Protein AF-A0A1E7G244-F1 (afdb_monomer_lite)

Organism: NCBI:txid1449093

Sequence (38 aa):
MKPDTDRMAKYNQLLRIEDQLAEVAQYKGLKAFYNLKK

Radius of gyration: 14.23 Å; chains: 1; bounding box: 36×10×35 Å

pLDDT: mean 87.4, std 11.84, range [50.16, 96.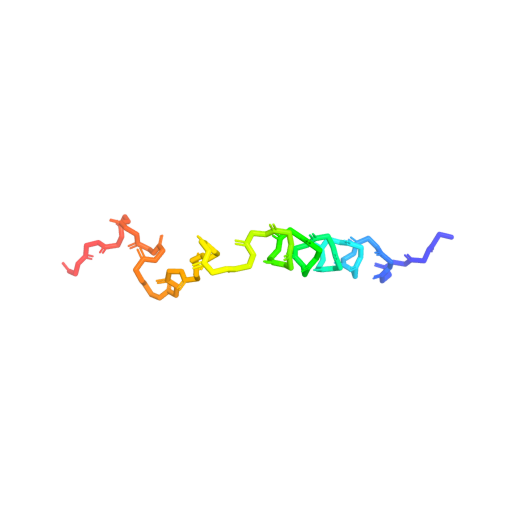56]

InterPro domains:
  IPR020810 Enolase, C-terminal TIM barrel domain [PF00113] (5-34)
  IPR036849 Enolase-like, C-terminal domain superfamily [G3DSA:3.20.20.120] (3-38)
  IPR036849 Enolase-like, C-terminal domain superfamily [SSF51604] (5-35)

Foldseek 3Di:
DDPVVVVVVVVVVVVVVCVVCPPVDDDCVVPVPVVDDD

Secondary structure (DSSP, 8-state):
--TTHHHHHHHHHHHHHHHHHGGG----GGGG-TT---

Structure (mmCIF, N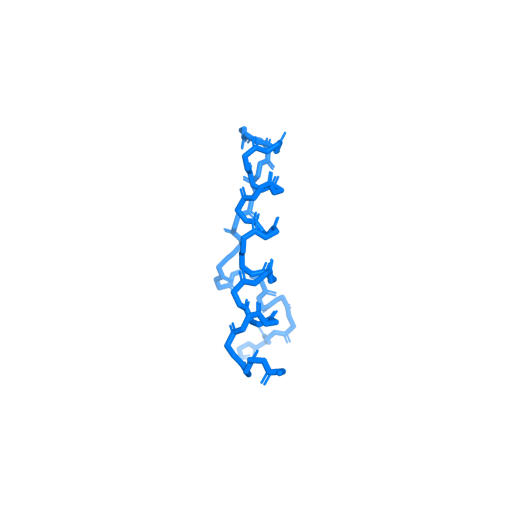/CA/C/O backbone):
data_AF-A0A1E7G244-F1
#
_entry.id   AF-A0A1E7G244-F1
#
loop_
_atom_site.group_PDB
_atom_site.id
_atom_site.type_symbol
_atom_site.label_atom_id
_atom_site.label_alt_id
_atom_site.label_comp_id
_atom_site.label_asym_id
_atom_site.label_entity_id
_atom_site.label_seq_id
_atom_site.pdbx_PDB_ins_code
_atom_site.Cartn_x
_atom_site.Cartn_y
_atom_site.Cartn_z
_atom_site.occupancy
_atom_site.B_iso_or_equiv
_atom_site.auth_seq_id
_atom_site.auth_comp_id
_atom_site.auth_asym_id
_atom_site.auth_atom_id
_atom_site.pdbx_PDB_model_num
ATOM 1 N N . MET A 1 1 ? 23.999 -9.143 -13.661 1.00 50.16 1 MET A N 1
ATOM 2 C CA . MET A 1 1 ? 23.048 -9.395 -12.558 1.00 50.16 1 MET A CA 1
ATOM 3 C C . MET A 1 1 ? 22.844 -8.075 -11.829 1.00 50.16 1 MET A C 1
ATOM 5 O O . MET A 1 1 ? 23.795 -7.586 -11.234 1.00 50.16 1 MET A O 1
ATOM 9 N N . LYS A 1 2 ? 21.703 -7.402 -12.042 1.00 59.59 2 LYS A N 1
ATOM 10 C CA . LYS A 1 2 ? 21.464 -6.028 -11.568 1.00 59.59 2 LYS A CA 1
ATOM 11 C C . LYS A 1 2 ? 20.659 -6.072 -10.256 1.00 59.59 2 LYS A C 1
ATOM 13 O O . LYS A 1 2 ? 19.516 -6.518 -10.298 1.00 59.59 2 LYS A O 1
ATOM 18 N N . PRO A 1 3 ? 21.230 -5.630 -9.124 1.00 58.47 3 PRO A N 1
ATOM 19 C CA . PRO A 1 3 ? 20.653 -5.823 -7.788 1.00 58.47 3 PRO A CA 1
ATOM 20 C C . PRO A 1 3 ? 19.353 -5.038 -7.528 1.00 58.47 3 PRO A C 1
ATOM 22 O O . PRO A 1 3 ? 18.648 -5.330 -6.566 1.00 58.47 3 PRO A O 1
ATOM 25 N N . ASP A 1 4 ? 18.982 -4.102 -8.404 1.00 65.12 4 ASP A N 1
ATOM 26 C CA . ASP A 1 4 ? 17.781 -3.275 -8.231 1.00 65.12 4 ASP A CA 1
ATOM 27 C C . ASP A 1 4 ? 16.542 -3.815 -8.961 1.00 65.12 4 ASP A C 1
ATOM 29 O O . ASP A 1 4 ? 15.414 -3.424 -8.653 1.00 65.12 4 ASP A O 1
ATOM 33 N N . THR A 1 5 ? 16.713 -4.740 -9.911 1.00 74.06 5 THR A N 1
ATOM 34 C CA . THR A 1 5 ? 15.601 -5.225 -10.742 1.00 74.06 5 THR A CA 1
ATOM 35 C C . THR A 1 5 ? 14.630 -6.093 -9.948 1.00 74.06 5 THR A C 1
ATOM 37 O O . THR A 1 5 ? 13.423 -5.942 -10.110 1.00 74.06 5 THR A O 1
ATOM 40 N N . ASP A 1 6 ? 15.120 -6.935 -9.038 1.00 79.19 6 ASP A N 1
ATOM 41 C CA . ASP A 1 6 ? 14.268 -7.881 -8.305 1.00 79.19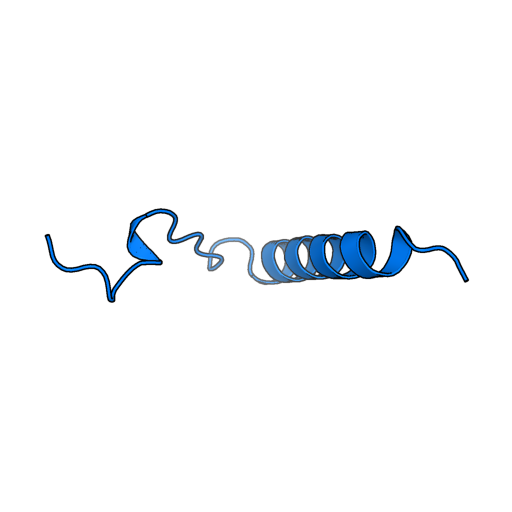 6 ASP A CA 1
ATOM 42 C C . ASP A 1 6 ? 13.284 -7.177 -7.366 1.00 79.19 6 ASP A C 1
ATOM 44 O O . ASP A 1 6 ? 12.140 -7.606 -7.199 1.00 79.19 6 ASP A O 1
ATOM 48 N N . ARG A 1 7 ? 13.701 -6.056 -6.769 1.00 88.31 7 ARG A N 1
ATOM 49 C CA . ARG A 1 7 ? 12.826 -5.237 -5.926 1.00 88.31 7 ARG A CA 1
ATOM 50 C C . ARG A 1 7 ? 11.797 -4.490 -6.772 1.00 88.31 7 ARG A C 1
ATOM 52 O O . ARG A 1 7 ? 10.612 -4.516 -6.449 1.00 88.31 7 ARG A O 1
ATOM 59 N N . MET A 1 8 ? 12.235 -3.866 -7.865 1.00 88.00 8 MET A N 1
ATOM 60 C CA . MET A 1 8 ? 11.345 -3.113 -8.756 1.00 88.00 8 MET A CA 1
ATOM 61 C C . MET A 1 8 ? 10.331 -4.020 -9.456 1.00 88.00 8 MET A C 1
ATOM 63 O O . MET A 1 8 ? 9.172 -3.645 -9.597 1.00 88.00 8 MET A O 1
ATOM 67 N N . ALA A 1 9 ? 10.717 -5.246 -9.812 1.00 90.56 9 ALA A N 1
ATOM 68 C CA . ALA A 1 9 ? 9.816 -6.237 -10.390 1.00 90.56 9 ALA A CA 1
ATOM 69 C C . ALA A 1 9 ? 8.660 -6.588 -9.442 1.00 90.56 9 ALA A C 1
ATOM 71 O O . ALA A 1 9 ? 7.515 -6.670 -9.884 1.00 90.56 9 ALA A O 1
ATOM 72 N N . LYS A 1 10 ? 8.932 -6.730 -8.137 1.00 90.44 10 LYS A N 1
ATOM 73 C CA . LYS A 1 10 ? 7.893 -6.995 -7.127 1.00 90.44 10 LYS A CA 1
ATOM 74 C C . LYS A 1 10 ? 6.912 -5.832 -6.991 1.00 90.44 10 LYS A C 1
A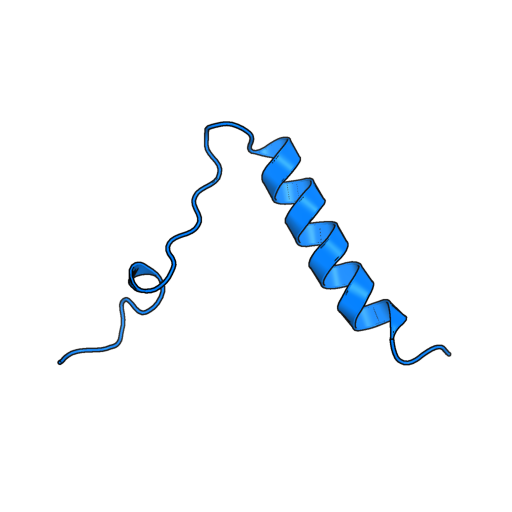TOM 76 O O . LYS A 1 10 ? 5.710 -6.072 -6.947 1.00 90.44 10 LYS A O 1
ATOM 81 N N . TYR A 1 11 ? 7.396 -4.589 -6.979 1.00 93.88 11 TYR A N 1
ATOM 82 C CA . TYR A 1 11 ? 6.515 -3.416 -6.935 1.00 93.88 11 TYR A CA 1
ATOM 83 C C . TYR A 1 11 ? 5.678 -3.274 -8.206 1.00 93.88 11 TYR A C 1
ATOM 85 O O . TYR A 1 11 ? 4.469 -3.088 -8.124 1.00 93.88 11 TYR A O 1
ATOM 93 N N . ASN A 1 12 ? 6.290 -3.458 -9.376 1.00 92.88 12 ASN A N 1
ATOM 94 C CA . ASN A 1 12 ? 5.576 -3.426 -10.652 1.00 92.88 12 ASN A CA 1
ATOM 95 C C . ASN A 1 12 ? 4.498 -4.511 -10.737 1.00 92.88 12 ASN A C 1
ATOM 97 O O . ASN A 1 12 ? 3.444 -4.291 -11.325 1.00 92.88 12 ASN A O 1
ATOM 101 N N . GLN A 1 13 ? 4.740 -5.675 -10.135 1.00 94.06 13 GLN A N 1
ATOM 102 C CA . GLN A 1 13 ? 3.737 -6.727 -10.061 1.00 94.06 13 GLN A CA 1
ATOM 103 C C . GLN A 1 13 ? 2.559 -6.340 -9.159 1.00 94.06 13 GLN A C 1
ATOM 105 O O . GLN A 1 13 ? 1.420 -6.608 -9.527 1.00 94.06 13 GLN A O 1
ATOM 110 N N . LEU A 1 14 ? 2.806 -5.683 -8.020 1.00 95.31 14 LEU A N 1
ATOM 111 C CA . LEU A 1 14 ? 1.735 -5.173 -7.155 1.00 95.31 14 LEU A CA 1
ATOM 112 C C . LEU A 1 14 ? 0.877 -4.127 -7.876 1.00 9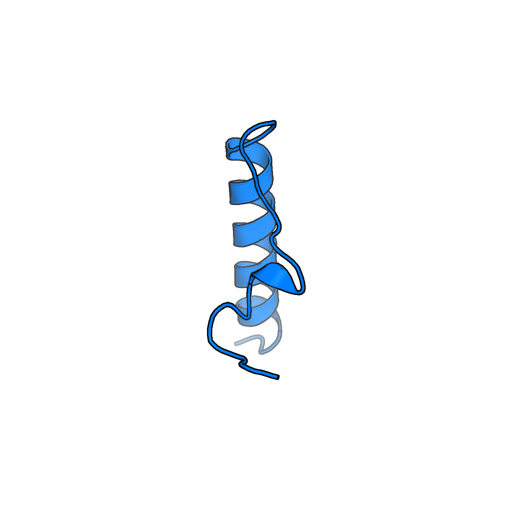5.31 14 LEU A C 1
ATOM 114 O O . LEU A 1 14 ? -0.342 -4.230 -7.820 1.00 95.31 14 LEU A O 1
ATOM 118 N N . LEU A 1 15 ? 1.498 -3.199 -8.614 1.00 93.44 15 LEU A N 1
ATOM 119 C CA . LEU A 1 15 ? 0.780 -2.189 -9.405 1.00 93.44 15 LEU A CA 1
ATOM 120 C C . LEU A 1 15 ? -0.126 -2.822 -10.471 1.00 93.44 15 LEU A C 1
ATOM 122 O O . LEU A 1 15 ? -1.261 -2.403 -10.650 1.00 93.44 15 LEU A O 1
ATOM 126 N N . ARG A 1 16 ? 0.345 -3.872 -11.155 1.00 95.75 16 ARG A N 1
ATOM 127 C CA . ARG A 1 16 ? -0.474 -4.613 -12.131 1.00 95.75 16 ARG A CA 1
ATOM 128 C C . ARG A 1 16 ? -1.656 -5.326 -11.480 1.00 95.75 16 ARG A C 1
ATOM 130 O O . ARG A 1 16 ? -2.731 -5.366 -12.063 1.00 95.75 16 ARG A O 1
ATOM 137 N N . ILE A 1 17 ? -1.451 -5.915 -10.303 1.00 95.12 17 ILE A N 1
ATOM 138 C CA . ILE A 1 17 ? -2.517 -6.597 -9.558 1.00 95.12 17 ILE A CA 1
ATOM 139 C C . ILE A 1 17 ? -3.558 -5.582 -9.071 1.00 95.12 17 ILE A C 1
ATOM 141 O O . ILE A 1 17 ? -4.750 -5.858 -9.141 1.00 95.12 17 ILE A O 1
ATOM 145 N N . GLU A 1 18 ? -3.123 -4.412 -8.603 1.00 95.25 18 GLU A N 1
ATOM 146 C CA . GLU A 1 18 ? -4.013 -3.317 -8.209 1.00 95.25 18 GLU A CA 1
ATOM 147 C C . GLU A 1 18 ? -4.869 -2.837 -9.388 1.00 95.25 18 GLU A C 1
ATOM 149 O O . GLU A 1 18 ? -6.088 -2.759 -9.256 1.00 95.25 18 GLU A O 1
ATOM 154 N N . ASP A 1 19 ? -4.260 -2.632 -10.559 1.00 95.00 19 ASP A N 1
ATOM 155 C CA . ASP A 1 19 ? -4.962 -2.242 -11.789 1.00 95.00 19 ASP A CA 1
ATOM 156 C C . ASP A 1 19 ? -5.982 -3.305 -12.244 1.00 95.00 19 ASP A C 1
ATOM 158 O O . ASP A 1 19 ? -7.122 -2.990 -12.572 1.00 95.00 19 ASP A O 1
ATOM 162 N N . GLN A 1 20 ? -5.622 -4.594 -12.170 1.00 96.56 20 GLN A N 1
ATOM 163 C CA . GLN A 1 20 ? -6.535 -5.704 -12.485 1.00 96.56 20 GLN A CA 1
ATOM 164 C C . GLN A 1 20 ? -7.729 -5.807 -11.531 1.00 96.56 20 GLN A C 1
ATOM 166 O O . GLN A 1 20 ? -8.806 -6.244 -11.935 1.00 96.56 20 GLN A O 1
ATOM 171 N N . LEU A 1 21 ? -7.531 -5.463 -10.259 1.00 95.00 21 LEU A N 1
ATOM 172 C CA . LEU A 1 21 ? -8.578 -5.490 -9.243 1.00 95.00 21 LEU A CA 1
ATOM 173 C C . LEU A 1 21 ? -9.464 -4.237 -9.294 1.00 95.00 21 LEU A C 1
ATOM 175 O O . LEU A 1 21 ? -10.586 -4.290 -8.795 1.00 95.00 21 LEU A O 1
ATOM 179 N N . ALA A 1 22 ? -9.008 -3.141 -9.906 1.00 93.81 22 ALA A N 1
ATOM 180 C CA . ALA A 1 22 ? -9.757 -1.895 -10.055 1.00 93.81 22 ALA A CA 1
ATOM 181 C C . ALA A 1 22 ? -10.490 -1.504 -8.750 1.00 93.81 22 ALA A C 1
ATOM 183 O O . ALA A 1 22 ? -9.871 -1.368 -7.695 1.00 93.81 22 ALA A O 1
ATOM 184 N N . GLU A 1 23 ? -11.818 -1.377 -8.786 1.00 93.75 23 GLU A N 1
ATOM 185 C CA . GLU A 1 23 ? -12.635 -0.941 -7.645 1.00 93.75 23 GLU A CA 1
ATOM 186 C C . GLU A 1 23 ? -12.662 -1.924 -6.462 1.00 93.75 23 GLU A C 1
ATOM 188 O O . GLU A 1 23 ? -13.025 -1.534 -5.350 1.00 93.75 23 GLU A O 1
ATOM 193 N N . VAL A 1 24 ? -12.276 -3.191 -6.659 1.00 94.75 24 VAL A N 1
ATOM 194 C CA . VAL A 1 24 ? -12.227 -4.183 -5.571 1.00 94.75 24 VAL A CA 1
ATOM 195 C C . VAL A 1 24 ? -10.871 -4.232 -4.862 1.00 94.75 24 VAL A C 1
ATOM 197 O O . VAL A 1 24 ? -10.735 -4.934 -3.855 1.00 94.75 24 VAL A O 1
ATOM 200 N N . ALA A 1 25 ? -9.866 -3.493 -5.344 1.00 94.12 25 ALA A N 1
ATOM 201 C CA . ALA A 1 25 ? -8.565 -3.402 -4.692 1.00 94.12 25 ALA A CA 1
ATOM 202 C C . ALA A 1 25 ? -8.691 -2.735 -3.309 1.00 94.12 25 ALA A C 1
ATOM 204 O O . ALA A 1 25 ? -9.338 -1.702 -3.144 1.00 94.12 25 ALA A O 1
ATOM 205 N N . GLN A 1 26 ? -8.064 -3.322 -2.283 1.00 93.56 26 GLN A N 1
ATOM 206 C CA . GLN A 1 26 ? -8.120 -2.799 -0.914 1.00 93.56 26 GLN A CA 1
ATOM 207 C C . GLN A 1 26 ? -6.731 -2.680 -0.292 1.00 93.56 26 GLN A C 1
ATOM 209 O O . GLN A 1 26 ? -6.092 -3.681 0.041 1.00 93.56 26 GLN A O 1
ATOM 214 N N . TYR A 1 27 ? -6.312 -1.446 -0.015 1.00 93.94 27 TYR A N 1
ATOM 215 C CA . TYR A 1 27 ? -5.123 -1.168 0.782 1.00 93.94 27 TYR A CA 1
ATOM 216 C C . TYR A 1 27 ? -5.498 -0.953 2.254 1.00 93.94 27 TYR A C 1
ATOM 218 O O . TYR A 1 27 ? -6.038 0.080 2.647 1.00 93.94 27 TYR A O 1
ATOM 226 N N . LYS A 1 28 ? -5.218 -1.953 3.100 1.00 93.06 28 LYS A N 1
ATOM 227 C CA . LYS A 1 28 ? -5.648 -1.954 4.511 1.00 93.06 28 LYS A CA 1
ATOM 228 C C . LYS A 1 28 ? -4.817 -1.043 5.428 1.00 93.06 28 LYS A C 1
ATOM 230 O O . LYS A 1 28 ? -5.230 -0.825 6.564 1.00 93.06 28 LYS A O 1
ATOM 235 N N . GLY A 1 29 ? -3.685 -0.491 4.976 1.00 92.62 29 GLY A N 1
ATOM 236 C CA . GLY A 1 29 ? -2.851 0.431 5.764 1.00 92.62 29 GLY A CA 1
ATOM 237 C C . GLY A 1 29 ? -2.582 -0.076 7.189 1.00 92.62 29 GLY A C 1
ATOM 238 O O . GLY A 1 29 ? -2.195 -1.224 7.378 1.00 92.62 29 GLY A O 1
ATOM 239 N N . LEU A 1 30 ? -2.867 0.741 8.212 1.00 91.50 30 LEU A N 1
ATOM 240 C CA . LEU A 1 30 ? -2.722 0.343 9.624 1.00 91.50 30 LEU A CA 1
ATOM 241 C C . LEU A 1 30 ? -3.614 -0.841 10.029 1.00 91.50 30 LEU A C 1
ATOM 243 O O . LEU A 1 30 ? -3.236 -1.631 10.890 1.00 91.50 30 LEU A O 1
ATOM 247 N N . LYS A 1 31 ? -4.769 -1.017 9.378 1.00 90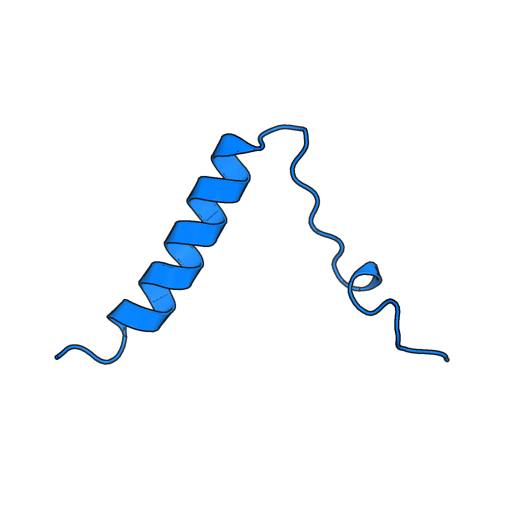.88 31 LYS A N 1
ATOM 248 C CA . LYS A 1 31 ? -5.649 -2.173 9.608 1.00 90.88 31 LYS A CA 1
ATOM 249 C C . LYS A 1 31 ? -5.039 -3.479 9.082 1.00 90.88 31 LYS A C 1
ATOM 251 O O . LYS A 1 31 ? -5.553 -4.546 9.404 1.00 90.88 31 LYS A O 1
ATOM 256 N N . ALA A 1 32 ? -3.958 -3.425 8.293 1.00 93.12 32 ALA A N 1
ATOM 257 C CA . ALA A 1 32 ? -3.201 -4.616 7.906 1.00 93.12 32 ALA A CA 1
ATOM 258 C C . ALA A 1 32 ? -2.497 -5.267 9.108 1.00 93.12 32 ALA A C 1
ATOM 260 O O . ALA A 1 32 ? -2.261 -6.472 9.097 1.00 93.12 32 ALA A O 1
ATOM 261 N N . PHE A 1 33 ? -2.219 -4.506 10.170 1.00 92.38 33 PHE A N 1
ATOM 262 C CA . PHE A 1 33 ? -1.628 -5.015 11.405 1.00 92.38 33 PHE A CA 1
ATOM 263 C C . PHE A 1 33 ? -2.690 -5.587 12.353 1.00 92.38 33 PHE A C 1
ATOM 265 O O . PHE A 1 33 ? -2.793 -5.192 13.511 1.00 92.38 33 PHE A O 1
ATOM 272 N N . TYR A 1 34 ? -3.475 -6.551 11.871 1.00 90.88 34 TYR A N 1
ATOM 273 C CA . TYR A 1 34 ? -4.566 -7.174 12.635 1.00 90.88 34 TYR A CA 1
ATOM 274 C C . TYR A 1 34 ? -4.101 -7.885 13.922 1.00 90.88 34 TYR A C 1
ATOM 276 O O . TYR A 1 34 ? -4.903 -8.122 14.820 1.00 90.88 34 TYR A O 1
ATOM 284 N N . ASN A 1 35 ? -2.807 -8.206 14.017 1.00 91.88 35 ASN A N 1
ATOM 285 C CA . ASN A 1 35 ? -2.200 -8.889 15.160 1.00 91.88 35 ASN A CA 1
ATOM 286 C C . ASN A 1 35 ? -1.661 -7.952 16.250 1.00 91.88 35 ASN A C 1
ATOM 288 O O . ASN A 1 35 ? -1.273 -8.434 17.314 1.00 91.88 35 ASN A O 1
ATOM 292 N N . LEU A 1 36 ? -1.600 -6.637 16.016 1.00 90.88 36 LEU A N 1
ATOM 293 C CA . LEU A 1 36 ? -1.113 -5.700 17.028 1.00 90.88 36 LEU A CA 1
ATOM 294 C C . LEU A 1 36 ? -2.258 -5.348 17.984 1.00 90.88 36 LEU A C 1
ATOM 296 O O . LEU A 1 36 ? -3.160 -4.585 17.642 1.00 90.88 36 LEU A O 1
ATOM 300 N N . LYS A 1 37 ? -2.222 -5.926 19.188 1.00 76.38 37 LYS A N 1
ATOM 301 C CA . LYS A 1 37 ? -3.061 -5.496 20.313 1.00 76.38 37 LYS A CA 1
ATOM 302 C C . LYS A 1 37 ? -2.398 -4.292 20.987 1.00 76.38 37 LYS A C 1
ATOM 304 O O . LYS A 1 37 ? -1.176 -4.266 21.110 1.00 76.38 37 LYS A O 1
ATOM 309 N N . LYS A 1 38 ? -3.209 -3.299 21.352 1.00 67.56 38 LYS A N 1
ATOM 310 C CA . LYS A 1 38 ? -2.769 -2.123 22.108 1.00 67.56 38 LYS A CA 1
ATOM 311 C C . LYS A 1 38 ? -2.414 -2.501 23.542 1.00 67.56 38 LYS A C 1
ATOM 313 O O . LYS A 1 38 ? -3.086 -3.419 24.067 1.00 67.56 38 LYS A O 1
#